Protein AF-A0A438FCF8-F1 (afdb_monomer_lite)

Sequence (75 aa):
MNSQFSRYIPSLAATFTFPQSLGILGGKPGASTYIVGVQDEKAFYLDPHEAQSLHKGANIAEGVLEDVFVPLSLL

Organism: Vitis vinifera (NCBI:txid29760)

Secondary structure (DSSP, 8-state):
---SGGGTHHHHHHHTTSTT---EEEEETTEEEEEEEEETTEEEEE-TTS-PPP--S-----------EEEGGG-

InterPro domains:
  IPR005078 Peptidase C54 [PTHR22624] (6-54)
  IPR038765 Papain-like cysteine peptidase superfamily [SSF54001] (6-68)
  IPR046792 Peptidase C54, catalytic domain [PF03416] (6-56)

Radius of gyration: 15.7 Å; chains: 1; bounding box: 33×28×45 Å

Structure (mmCIF, N/CA/C/O backbone):
data_AF-A0A438FCF8-F1
#
_entry.id   AF-A0A438FCF8-F1
#
loop_
_atom_site.group_PDB
_atom_site.id
_atom_site.type_symbol
_atom_site.label_atom_id
_atom_site.label_alt_id
_atom_site.label_comp_id
_atom_site.label_asym_id
_atom_site.label_entity_id
_atom_site.label_seq_id
_atom_site.pdbx_PDB_ins_code
_atom_site.Cartn_x
_atom_site.Cartn_y
_atom_site.Cartn_z
_atom_site.occupancy
_atom_site.B_iso_or_equiv
_atom_site.auth_seq_id
_atom_site.auth_comp_id
_atom_site.auth_asym_id
_atom_site.auth_atom_id
_atom_site.pdbx_PDB_model_num
ATOM 1 N N . MET A 1 1 ? 19.878 5.144 15.754 1.00 39.75 1 MET A N 1
ATOM 2 C CA . MET A 1 1 ? 18.942 5.838 14.837 1.00 39.75 1 MET A CA 1
ATOM 3 C C . MET A 1 1 ? 18.053 4.765 14.228 1.00 39.75 1 MET A C 1
ATOM 5 O O . MET A 1 1 ? 18.656 3.830 13.733 1.00 39.75 1 MET A O 1
ATOM 9 N N . ASN A 1 2 ? 16.716 4.823 14.391 1.00 44.69 2 ASN A N 1
ATOM 10 C CA . ASN A 1 2 ? 15.667 4.095 13.612 1.00 44.69 2 ASN A CA 1
ATOM 11 C C . ASN A 1 2 ? 14.315 3.907 14.351 1.00 44.69 2 ASN A C 1
ATOM 13 O O . ASN A 1 2 ? 13.496 3.094 13.948 1.00 44.69 2 ASN A O 1
ATOM 17 N N . SER A 1 3 ? 14.009 4.689 15.394 1.00 53.00 3 SER A N 1
ATOM 18 C CA . SER A 1 3 ? 12.706 4.600 16.089 1.00 53.00 3 SER A CA 1
ATOM 19 C C . SER A 1 3 ? 11.546 5.330 15.380 1.00 53.00 3 SER A C 1
ATOM 21 O O . SER A 1 3 ? 10.414 5.245 15.845 1.00 53.00 3 SER A O 1
ATOM 23 N N . GLN A 1 4 ? 11.793 6.077 14.296 1.00 54.00 4 GLN A N 1
ATOM 24 C CA . GLN A 1 4 ? 10.773 6.966 13.710 1.00 54.00 4 GLN A CA 1
ATOM 25 C C . GLN A 1 4 ? 9.876 6.302 12.651 1.00 54.00 4 GLN A C 1
ATOM 27 O O . GLN A 1 4 ? 8.762 6.773 12.441 1.00 54.00 4 GLN A O 1
ATOM 32 N N . PHE A 1 5 ? 10.307 5.206 12.014 1.00 58.12 5 PHE A N 1
ATOM 33 C CA . PHE A 1 5 ? 9.521 4.545 10.956 1.00 58.12 5 PHE A CA 1
ATOM 34 C C . PHE A 1 5 ? 8.247 3.874 11.489 1.00 58.12 5 PHE A C 1
ATOM 36 O O . PHE A 1 5 ? 7.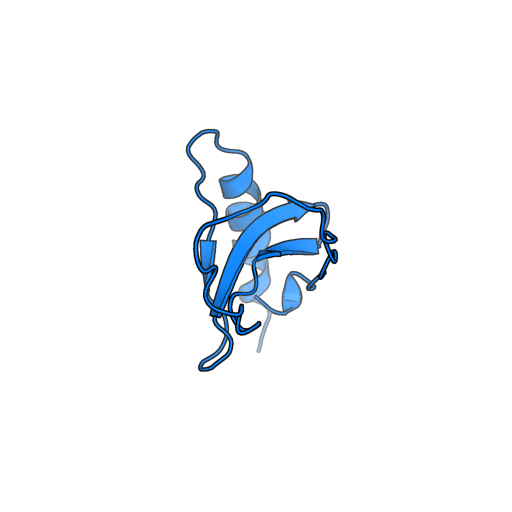205 3.919 10.845 1.00 58.12 5 PHE A O 1
ATOM 43 N N . SER A 1 6 ? 8.290 3.353 12.719 1.00 65.31 6 SER A N 1
ATOM 44 C CA . SER A 1 6 ? 7.147 2.679 13.348 1.00 65.31 6 SER A CA 1
ATOM 45 C C . SER A 1 6 ? 5.936 3.598 13.565 1.00 65.31 6 SER A C 1
ATOM 47 O O . SER A 1 6 ? 4.806 3.119 13.551 1.00 65.31 6 SER A O 1
ATOM 49 N N . ARG A 1 7 ? 6.127 4.918 13.713 1.00 84.50 7 ARG A N 1
ATOM 50 C CA . ARG A 1 7 ? 5.018 5.834 14.034 1.00 84.50 7 ARG A CA 1
ATOM 51 C C . ARG A 1 7 ? 3.962 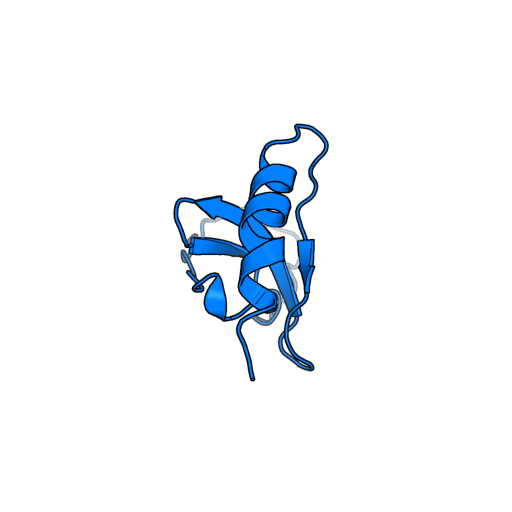5.908 12.932 1.00 84.50 7 ARG A C 1
ATOM 53 O O . ARG A 1 7 ? 2.792 6.113 13.239 1.00 84.50 7 ARG A O 1
ATOM 60 N N . TYR A 1 8 ? 4.365 5.771 11.672 1.00 84.75 8 TYR A N 1
ATOM 61 C CA . TYR A 1 8 ? 3.446 5.902 10.542 1.00 84.75 8 TYR A CA 1
ATOM 62 C C . TYR A 1 8 ? 2.739 4.595 10.197 1.00 84.75 8 TYR A C 1
ATOM 64 O O . TYR A 1 8 ? 1.674 4.646 9.592 1.00 84.75 8 TYR A O 1
ATOM 72 N N . ILE A 1 9 ? 3.279 3.450 10.623 1.00 84.81 9 ILE A N 1
ATOM 73 C CA . ILE A 1 9 ? 2.761 2.120 10.287 1.00 84.81 9 ILE A CA 1
ATOM 74 C C . ILE A 1 9 ? 1.275 1.957 10.670 1.00 84.81 9 ILE A C 1
ATOM 76 O O . ILE A 1 9 ? 0.499 1.574 9.796 1.00 84.81 9 ILE A O 1
ATOM 80 N N . PRO A 1 10 ? 0.816 2.313 11.891 1.00 88.06 10 PRO A N 1
ATOM 81 C CA . PRO A 1 10 ? -0.598 2.173 12.246 1.00 88.06 10 PRO A CA 1
ATOM 82 C C . PRO A 1 10 ? -1.511 3.081 11.416 1.00 88.06 10 PRO A C 1
ATOM 84 O O . PRO A 1 10 ? -2.577 2.660 10.974 1.00 88.06 10 PRO A O 1
ATOM 87 N N . SER A 1 11 ? -1.084 4.323 11.172 1.00 89.31 11 SER A N 1
ATOM 88 C CA . SER A 1 11 ? -1.847 5.279 10.365 1.00 89.31 11 SER A CA 1
ATOM 89 C C . SER A 1 11 ? -1.927 4.848 8.903 1.00 89.31 11 SER A C 1
ATOM 91 O O . SER A 1 11 ? -2.963 5.029 8.274 1.00 89.31 11 SER A O 1
ATOM 93 N N . LEU A 1 12 ? -0.853 4.258 8.374 1.00 88.00 12 LEU A N 1
ATOM 94 C CA . LEU A 1 12 ? -0.796 3.721 7.021 1.00 88.00 12 LEU A CA 1
ATOM 95 C C . LEU A 1 12 ? -1.684 2.485 6.880 1.00 88.00 12 LEU A C 1
ATOM 97 O O . LEU A 1 12 ? -2.433 2.384 5.921 1.00 88.00 12 LEU A O 1
ATOM 101 N N . ALA A 1 13 ? -1.662 1.576 7.856 1.00 88.31 13 ALA A N 1
ATOM 102 C CA . ALA A 1 13 ? -2.559 0.425 7.875 1.00 88.31 13 ALA A CA 1
ATOM 103 C C . ALA A 1 13 ? -4.035 0.867 7.908 1.00 88.31 13 ALA A C 1
ATOM 105 O O . ALA A 1 13 ? -4.870 0.320 7.189 1.00 88.31 13 ALA A O 1
ATOM 106 N N . ALA A 1 14 ? -4.354 1.910 8.682 1.00 90.38 14 ALA A N 1
ATOM 107 C CA . ALA A 1 14 ? -5.710 2.439 8.777 1.00 90.38 14 ALA A CA 1
ATOM 108 C C . ALA A 1 14 ? -6.246 2.993 7.444 1.00 90.38 14 ALA A C 1
ATOM 110 O O . ALA A 1 14 ? -7.450 2.892 7.204 1.00 90.38 14 ALA A O 1
ATOM 111 N N . THR A 1 15 ? -5.403 3.524 6.546 1.00 91.56 15 THR A N 1
ATOM 112 C CA . THR A 1 15 ? -5.888 4.049 5.254 1.00 91.56 15 THR A CA 1
ATOM 113 C C . THR A 1 15 ? -6.476 2.962 4.360 1.00 91.56 15 THR A C 1
ATOM 115 O O . THR A 1 15 ? -7.366 3.260 3.567 1.00 91.56 15 THR A O 1
ATOM 118 N N . PHE A 1 16 ? -6.053 1.704 4.500 1.00 89.25 16 PHE A N 1
ATOM 119 C CA . PHE A 1 16 ? -6.617 0.571 3.756 1.00 89.25 16 PHE A CA 1
ATOM 120 C C . PHE A 1 16 ? -8.028 0.186 4.217 1.00 89.25 16 PHE A C 1
ATOM 122 O O . PHE A 1 16 ? -8.734 -0.511 3.499 1.00 89.25 16 PHE A O 1
ATOM 129 N N . THR A 1 17 ? -8.472 0.662 5.385 1.00 90.00 17 THR A N 1
ATOM 130 C CA . THR A 1 17 ? -9.842 0.425 5.872 1.00 90.00 17 THR A CA 1
ATOM 131 C C . THR A 1 17 ? -10.874 1.354 5.230 1.00 90.00 17 THR A C 1
ATOM 133 O O . THR A 1 17 ? -12.077 1.124 5.350 1.00 90.00 17 THR A O 1
ATOM 136 N N . PHE A 1 18 ? -10.430 2.417 4.553 1.00 92.50 18 PHE A N 1
ATOM 137 C CA . PHE A 1 18 ? -11.335 3.369 3.924 1.00 92.50 18 PHE A CA 1
ATOM 138 C C . PHE A 1 18 ? -11.912 2.791 2.627 1.00 92.50 18 PHE A C 1
ATOM 140 O O . PHE A 1 18 ? -11.152 2.283 1.806 1.00 92.50 18 PHE A O 1
ATOM 147 N N . PRO A 1 19 ? -13.225 2.930 2.372 1.00 91.12 19 PRO A N 1
ATOM 148 C CA . PRO A 1 19 ? -13.837 2.386 1.159 1.00 91.12 19 PRO A CA 1
ATOM 149 C C . PRO A 1 19 ? -13.309 3.044 -0.124 1.00 91.12 19 PRO A C 1
ATOM 151 O O . PRO A 1 19 ? -13.304 2.424 -1.180 1.00 91.12 19 PRO A O 1
ATOM 154 N N . GLN A 1 20 ? -12.835 4.289 -0.040 1.00 94.25 20 GLN A N 1
ATOM 155 C CA . GLN A 1 20 ? -12.183 5.003 -1.140 1.00 94.25 20 GLN A CA 1
ATOM 156 C C . GLN A 1 20 ? -10.684 4.697 -1.285 1.00 94.25 20 GLN A C 1
ATOM 158 O O . GLN A 1 20 ? -10.011 5.329 -2.099 1.00 94.25 20 GLN A O 1
ATOM 163 N N . SER A 1 21 ? -10.131 3.805 -0.461 1.00 91.00 21 SER A N 1
ATOM 164 C CA . SER A 1 21 ? -8.715 3.474 -0.527 1.00 91.00 21 SER A CA 1
ATOM 165 C C . SER A 1 21 ? -8.409 2.729 -1.816 1.00 91.00 21 SER A C 1
ATOM 167 O O . SER A 1 21 ? -8.979 1.679 -2.096 1.00 91.00 21 SER A O 1
ATOM 169 N N . LEU A 1 22 ? -7.487 3.283 -2.598 1.00 88.62 22 LEU A N 1
ATOM 170 C CA . LEU A 1 22 ? -6.972 2.662 -3.815 1.00 88.62 22 LEU A CA 1
ATOM 171 C C . LEU A 1 22 ? -5.638 1.955 -3.563 1.00 88.62 22 LEU A C 1
ATOM 173 O O . LEU A 1 22 ? -4.980 1.571 -4.519 1.00 88.62 22 LEU A O 1
ATOM 177 N N . GLY A 1 23 ? -5.193 1.823 -2.315 1.00 89.12 23 GLY A N 1
ATOM 178 C CA . GLY A 1 23 ? -3.866 1.306 -1.999 1.00 89.12 23 GLY A CA 1
ATOM 179 C C . GLY A 1 23 ? -2.737 2.324 -2.193 1.00 89.12 23 GLY A C 1
ATOM 180 O O . GLY A 1 23 ? -2.965 3.526 -2.342 1.00 89.12 23 GLY A O 1
ATOM 181 N N . ILE A 1 24 ? -1.495 1.848 -2.128 1.00 90.56 24 ILE A N 1
ATOM 182 C CA . ILE A 1 24 ? -0.284 2.676 -2.074 1.00 90.56 24 ILE A CA 1
ATOM 183 C C . ILE A 1 24 ? 0.715 2.201 -3.127 1.00 90.56 24 ILE A C 1
ATOM 185 O O . ILE A 1 24 ? 1.025 1.018 -3.213 1.00 90.56 24 ILE A O 1
ATOM 189 N N . LEU A 1 25 ? 1.261 3.139 -3.899 1.00 90.50 25 LEU A N 1
ATOM 190 C CA . LEU A 1 25 ? 2.360 2.894 -4.833 1.00 90.50 25 LEU A CA 1
ATOM 191 C C . LEU A 1 25 ? 3.687 3.265 -4.165 1.00 90.50 25 LEU A C 1
ATOM 193 O O . LEU A 1 25 ? 3.822 4.363 -3.625 1.00 90.50 25 LEU A O 1
ATOM 197 N N . GLY A 1 26 ? 4.666 2.367 -4.211 1.00 88.06 26 GLY A N 1
ATOM 198 C CA . GLY A 1 26 ? 5.973 2.580 -3.595 1.00 88.06 26 GLY A CA 1
ATOM 199 C C . GLY A 1 26 ? 7.020 1.593 -4.094 1.00 88.06 26 GLY A C 1
ATOM 200 O O . GLY A 1 26 ? 6.929 1.099 -5.215 1.00 88.06 26 GLY A O 1
ATOM 201 N N . GLY A 1 27 ? 8.017 1.308 -3.259 1.00 83.94 27 GLY A N 1
ATOM 202 C C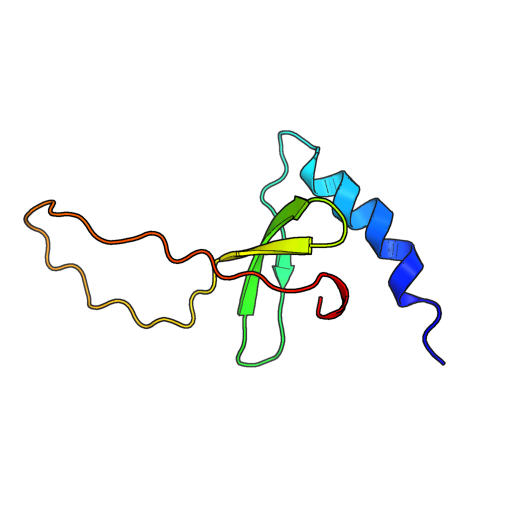A . GLY A 1 27 ? 9.083 0.353 -3.561 1.00 83.94 27 GLY A CA 1
ATOM 203 C C . GLY A 1 27 ? 10.451 1.001 -3.787 1.00 83.94 27 GLY A C 1
ATOM 204 O O . GLY A 1 27 ? 10.612 2.223 -3.753 1.00 83.94 27 GLY A O 1
ATOM 205 N N . LYS A 1 28 ? 11.473 0.161 -3.966 1.00 84.75 28 LYS A N 1
ATOM 206 C CA . LYS A 1 28 ? 12.856 0.611 -4.190 1.00 84.75 28 LYS A CA 1
ATOM 207 C C . LYS A 1 28 ? 13.060 0.957 -5.672 1.00 84.75 28 LYS A C 1
ATOM 209 O O . LYS A 1 28 ? 12.332 0.444 -6.520 1.00 84.75 28 LYS A O 1
ATOM 214 N N . PRO A 1 29 ? 14.059 1.780 -6.032 1.00 80.06 29 PRO A N 1
ATOM 215 C CA . PRO A 1 29 ? 14.415 1.975 -7.437 1.00 80.06 29 PRO A CA 1
ATOM 216 C C . PRO A 1 29 ? 14.679 0.626 -8.129 1.00 80.06 29 PRO A C 1
ATOM 218 O O . PRO A 1 29 ? 15.492 -0.157 -7.645 1.00 80.06 29 PRO A O 1
ATOM 221 N N . GLY A 1 30 ? 13.972 0.348 -9.229 1.00 77.25 30 GLY A N 1
ATOM 222 C CA . GLY A 1 30 ? 14.025 -0.941 -9.940 1.00 77.25 30 GLY A CA 1
ATOM 223 C C . GLY A 1 30 ? 13.136 -2.051 -9.361 1.00 77.25 30 GLY A C 1
ATOM 224 O O . GLY A 1 30 ? 13.145 -3.152 -9.897 1.00 77.25 30 GLY A O 1
ATOM 225 N N . ALA A 1 31 ? 12.387 -1.762 -8.293 1.00 78.81 31 ALA A N 1
ATOM 226 C CA . ALA A 1 31 ? 11.442 -2.663 -7.643 1.00 78.81 31 ALA A CA 1
ATOM 227 C C . ALA A 1 31 ? 10.190 -1.881 -7.171 1.00 78.81 31 ALA A C 1
ATOM 229 O O . ALA A 1 31 ? 10.014 -1.649 -5.974 1.00 78.81 31 ALA A O 1
ATOM 230 N N . SER A 1 32 ? 9.352 -1.420 -8.109 1.00 84.06 32 SER A N 1
ATOM 231 C CA . SER A 1 32 ? 8.065 -0.765 -7.827 1.00 84.06 32 SER A CA 1
ATOM 232 C C . SER A 1 32 ? 6.978 -1.738 -7.364 1.00 84.06 32 SER A C 1
ATOM 234 O O . SER A 1 32 ? 6.689 -2.724 -8.030 1.00 84.06 32 SER A O 1
ATOM 236 N N . THR A 1 33 ? 6.301 -1.417 -6.273 1.00 87.38 33 THR A N 1
ATOM 237 C CA . THR A 1 33 ? 5.315 -2.283 -5.632 1.00 87.38 33 THR A CA 1
ATOM 238 C C . THR A 1 33 ? 3.994 -1.543 -5.455 1.00 87.38 33 THR A C 1
ATOM 240 O O . THR A 1 33 ? 3.984 -0.391 -5.013 1.00 87.38 33 THR A O 1
ATOM 243 N N . TYR A 1 34 ? 2.877 -2.200 -5.772 1.00 88.75 34 TYR A N 1
ATOM 244 C CA . TYR A 1 34 ? 1.539 -1.663 -5.530 1.00 88.75 34 TYR A CA 1
ATOM 245 C C . TYR A 1 34 ? 0.867 -2.394 -4.372 1.00 88.75 34 TYR A C 1
ATOM 247 O O . TYR A 1 34 ? 0.433 -3.529 -4.514 1.00 88.75 34 TYR A O 1
ATOM 255 N N . ILE A 1 35 ? 0.794 -1.748 -3.215 1.00 89.50 35 ILE A N 1
ATOM 256 C CA . ILE A 1 35 ? 0.269 -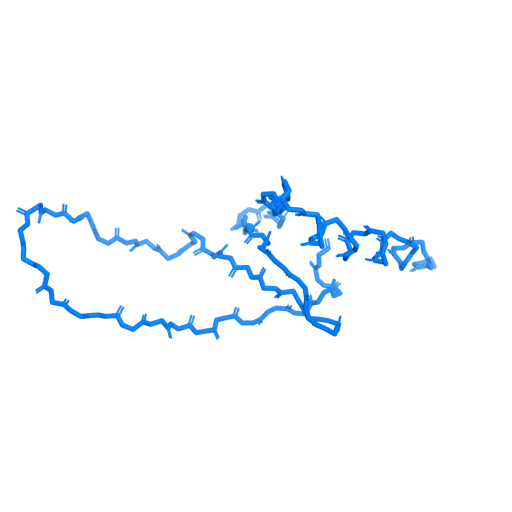2.316 -1.976 1.00 89.50 35 ILE A CA 1
ATOM 257 C C . ILE A 1 35 ? -1.241 -2.111 -1.958 1.00 89.50 35 ILE A C 1
ATOM 259 O O . ILE A 1 35 ? -1.712 -0.976 -2.017 1.00 89.50 35 ILE A O 1
ATOM 263 N N . VAL A 1 36 ? -1.997 -3.193 -1.841 1.00 90.00 36 VAL A N 1
ATOM 264 C CA . VAL A 1 36 ? -3.467 -3.178 -1.886 1.00 90.00 36 VAL A CA 1
ATOM 265 C C . VAL A 1 36 ? -4.105 -3.307 -0.506 1.00 90.00 36 VAL A C 1
ATOM 267 O O . VAL A 1 36 ? -5.275 -2.976 -0.338 1.00 90.00 36 VAL A O 1
ATOM 270 N N . GLY A 1 37 ? -3.349 -3.757 0.496 1.00 87.44 37 GLY A N 1
ATOM 271 C CA . GLY A 1 37 ? -3.877 -3.972 1.837 1.00 87.44 37 GLY A CA 1
ATOM 272 C C . GLY A 1 37 ? -2.822 -4.404 2.842 1.00 87.44 37 GLY A C 1
ATOM 273 O O . GLY A 1 37 ? -1.671 -4.672 2.495 1.00 87.44 37 GLY A O 1
ATOM 274 N N . VAL A 1 38 ? -3.242 -4.493 4.101 1.00 87.38 38 VAL A N 1
ATOM 275 C CA . VAL A 1 38 ? -2.436 -4.987 5.220 1.00 87.38 38 VAL A CA 1
ATOM 276 C C . VAL A 1 38 ? -3.296 -5.941 6.048 1.00 87.38 38 VAL A C 1
ATOM 278 O O . VAL A 1 38 ? -4.463 -5.654 6.310 1.00 87.38 38 VAL A O 1
ATOM 281 N N . GLN A 1 39 ? -2.723 -7.063 6.466 1.00 85.38 39 GLN A N 1
ATOM 282 C CA . GLN A 1 39 ? -3.285 -7.974 7.463 1.00 85.38 39 GLN A CA 1
ATOM 283 C C . GLN A 1 39 ? -2.205 -8.232 8.504 1.00 85.38 39 GLN A C 1
ATOM 285 O O . GLN A 1 39 ? -1.070 -8.500 8.140 1.00 85.38 39 GLN A O 1
ATOM 290 N N . ASP A 1 40 ? -2.519 -8.128 9.791 1.00 81.75 40 ASP A N 1
ATOM 291 C CA . ASP A 1 40 ? -1.515 -8.209 10.860 1.00 81.75 40 ASP A CA 1
ATOM 292 C C . ASP A 1 40 ? -0.306 -7.279 10.589 1.00 81.75 40 ASP A C 1
ATOM 294 O O . ASP A 1 40 ? -0.479 -6.084 10.353 1.00 81.75 40 ASP A O 1
ATOM 298 N N . GLU A 1 41 ? 0.921 -7.812 10.578 1.00 78.56 41 GLU A N 1
ATOM 299 C CA . GLU A 1 41 ? 2.156 -7.073 10.256 1.00 78.56 41 GLU A CA 1
ATOM 300 C C . GLU A 1 41 ? 2.646 -7.324 8.817 1.00 78.56 41 GLU A C 1
ATOM 302 O O . GLU A 1 41 ? 3.843 -7.297 8.507 1.00 78.56 41 GLU A O 1
ATOM 307 N N . LYS A 1 42 ? 1.710 -7.640 7.923 1.00 78.62 42 LYS A N 1
ATOM 308 C CA . LYS A 1 42 ? 1.958 -8.197 6.598 1.00 78.62 42 LYS A CA 1
ATOM 309 C C . LYS A 1 42 ? 1.240 -7.362 5.534 1.00 78.62 42 LYS A C 1
ATOM 311 O O . LYS A 1 42 ? 0.039 -7.138 5.633 1.00 78.62 42 LYS A O 1
ATOM 316 N N . ALA A 1 43 ? 1.970 -6.888 4.522 1.00 84.25 43 ALA A N 1
ATOM 317 C CA . ALA A 1 43 ? 1.402 -6.104 3.426 1.00 84.25 43 ALA A CA 1
ATOM 318 C C . ALA A 1 43 ? 1.135 -6.989 2.202 1.00 84.25 43 ALA A C 1
ATOM 320 O O . ALA A 1 43 ? 1.978 -7.800 1.816 1.00 84.25 43 ALA A O 1
ATOM 321 N N . PHE A 1 44 ? -0.023 -6.804 1.575 1.00 85.56 44 PHE A N 1
ATOM 322 C CA . PHE A 1 44 ? -0.363 -7.427 0.300 1.00 85.56 44 PHE A CA 1
ATOM 323 C C . PHE A 1 44 ? -0.049 -6.477 -0.833 1.00 85.56 44 PHE A C 1
ATOM 325 O O . PHE A 1 44 ? -0.413 -5.300 -0.772 1.00 85.56 44 PHE A O 1
ATOM 332 N N . TYR A 1 45 ? 0.587 -6.987 -1.880 1.00 87.25 45 TYR A N 1
ATOM 333 C CA . TYR A 1 45 ? 0.983 -6.167 -3.005 1.00 87.25 45 TYR A CA 1
ATOM 334 C C . TYR A 1 45 ? 0.910 -6.906 -4.335 1.00 87.25 45 TYR A C 1
ATOM 336 O O . TYR A 1 45 ? 0.976 -8.129 -4.392 1.00 87.25 45 TYR A O 1
ATOM 344 N N . LEU A 1 46 ? 0.788 -6.126 -5.403 1.00 83.75 46 LEU A N 1
ATOM 345 C CA . LEU A 1 46 ? 0.957 -6.564 -6.776 1.00 83.75 46 LEU A CA 1
ATOM 346 C C . LEU A 1 46 ? 2.342 -6.142 -7.261 1.00 83.75 46 LEU A C 1
ATOM 348 O O . LEU A 1 46 ? 2.769 -4.996 -7.064 1.00 83.75 46 LEU A O 1
ATOM 352 N N . ASP A 1 47 ? 3.029 -7.090 -7.885 1.00 83.69 47 ASP A N 1
ATOM 353 C CA . ASP A 1 47 ? 4.369 -6.934 -8.425 1.00 83.69 47 ASP A CA 1
ATOM 354 C C . ASP A 1 47 ? 4.319 -6.911 -9.966 1.00 83.69 47 ASP A C 1
ATOM 356 O O . ASP A 1 47 ? 3.977 -7.925 -10.577 1.00 83.69 47 ASP A O 1
ATOM 360 N N . PRO A 1 48 ? 4.626 -5.779 -10.623 1.00 78.12 48 PRO A N 1
ATOM 361 C CA . PRO A 1 48 ? 4.635 -5.689 -12.077 1.00 78.12 48 PRO A CA 1
ATOM 362 C C . PRO A 1 48 ? 5.948 -6.169 -12.721 1.00 78.12 48 PRO A C 1
ATOM 364 O O . PRO A 1 48 ? 6.070 -6.077 -13.941 1.00 78.12 48 PRO A O 1
ATOM 367 N N . HIS A 1 49 ? 6.952 -6.624 -11.959 1.00 77.94 49 HIS A N 1
ATOM 368 C CA . HIS A 1 49 ? 8.259 -6.997 -12.524 1.00 77.94 49 HIS A CA 1
ATOM 369 C C . HIS A 1 49 ? 8.259 -8.344 -13.252 1.00 77.94 49 HIS A C 1
ATOM 371 O O . HIS A 1 49 ? 9.256 -8.688 -13.886 1.00 77.94 49 HIS A O 1
ATOM 377 N N . GLU A 1 50 ? 7.143 -9.071 -13.230 1.00 72.94 50 GLU A N 1
ATOM 378 C CA . GLU A 1 50 ? 6.934 -10.224 -14.096 1.00 72.94 50 GLU A CA 1
ATOM 379 C C . GLU A 1 50 ? 6.489 -9.765 -15.490 1.00 72.94 50 GLU A C 1
ATOM 381 O O . GLU A 1 50 ? 5.381 -9.261 -15.702 1.00 72.94 50 GLU A O 1
ATOM 386 N N . ALA A 1 51 ? 7.380 -9.939 -16.468 1.00 72.69 51 ALA A N 1
ATOM 387 C CA . ALA A 1 51 ? 7.118 -9.584 -17.855 1.00 72.69 51 ALA A CA 1
ATOM 388 C C . ALA A 1 51 ? 6.079 -10.539 -18.462 1.00 72.69 51 ALA A C 1
ATOM 390 O O . ALA A 1 51 ? 6.398 -11.632 -18.934 1.00 72.69 51 ALA A O 1
ATOM 391 N N . GLN A 1 52 ? 4.819 -10.109 -18.483 1.00 74.88 52 GLN A N 1
ATOM 392 C CA . GLN A 1 52 ? 3.759 -10.860 -19.141 1.00 74.88 52 GLN A CA 1
ATOM 393 C C . GLN A 1 52 ? 3.942 -10.836 -20.663 1.00 74.88 52 GLN A C 1
ATOM 395 O O . GLN A 1 52 ? 4.187 -9.794 -21.277 1.00 74.88 52 GLN A O 1
ATOM 400 N N . SER A 1 53 ? 3.793 -12.005 -21.291 1.00 74.94 53 SER A N 1
ATOM 401 C CA . SER A 1 53 ? 3.738 -12.095 -22.750 1.00 74.94 53 SER A CA 1
ATOM 402 C C . SER A 1 53 ? 2.517 -11.336 -23.262 1.00 74.94 53 SER A C 1
ATOM 404 O O . SER A 1 53 ? 1.424 -11.463 -22.712 1.00 74.94 53 SER A O 1
ATOM 406 N N . LEU A 1 54 ? 2.695 -10.557 -24.332 1.00 70.38 54 LEU A N 1
ATOM 407 C CA . LEU A 1 54 ? 1.612 -9.790 -24.944 1.00 70.38 54 LEU A CA 1
ATOM 408 C C . LEU A 1 54 ? 0.441 -10.723 -25.276 1.00 70.38 54 LEU A C 1
ATOM 410 O O . LEU A 1 54 ? 0.576 -11.619 -26.114 1.00 70.38 54 LEU A O 1
ATOM 414 N N . HIS A 1 55 ? -0.708 -10.505 -24.633 1.00 61.03 55 HIS A N 1
ATOM 415 C CA . HIS A 1 55 ? -1.911 -11.276 -24.915 1.00 61.03 55 HIS A CA 1
ATOM 416 C C . HIS A 1 55 ? -2.421 -10.902 -26.316 1.00 61.03 55 HIS A C 1
ATOM 418 O O . HIS A 1 55 ? -3.136 -9.917 -26.504 1.00 61.03 55 HIS A O 1
ATOM 424 N N . LYS A 1 56 ? -2.011 -11.669 -27.335 1.00 54.12 56 LYS A N 1
ATOM 425 C CA . LYS A 1 56 ? -2.648 -11.656 -28.657 1.00 54.12 56 LYS A CA 1
ATOM 426 C C . LYS A 1 56 ? -4.070 -12.148 -28.444 1.00 54.12 56 LYS A C 1
ATOM 428 O O . LYS A 1 56 ? -4.249 -13.302 -28.076 1.00 54.12 56 LYS A O 1
ATOM 433 N N . GLY A 1 57 ? -5.053 -11.269 -28.626 1.00 61.66 57 GLY A N 1
ATOM 434 C CA . GLY A 1 57 ? -6.451 -11.590 -28.363 1.00 61.66 57 GLY A CA 1
ATOM 435 C C . GLY A 1 57 ? -6.870 -12.900 -29.026 1.00 61.66 57 GLY A C 1
ATOM 436 O O . GLY A 1 57 ? -6.962 -12.951 -30.248 1.00 61.66 57 GLY A O 1
ATOM 437 N N . ALA A 1 58 ? -7.075 -13.938 -28.211 1.00 50.44 58 ALA A N 1
ATOM 438 C CA . ALA A 1 58 ? -8.097 -14.975 -28.341 1.00 50.44 58 ALA A CA 1
ATOM 439 C C . ALA A 1 58 ? -7.823 -16.146 -27.375 1.00 50.44 58 ALA A C 1
ATOM 441 O O . ALA A 1 58 ? -6.762 -16.766 -27.410 1.00 50.44 58 ALA A O 1
ATOM 442 N N . ASN A 1 59 ? -8.891 -16.503 -26.654 1.00 42.34 59 ASN A N 1
ATOM 443 C CA . ASN A 1 59 ? -9.155 -17.724 -25.883 1.00 42.34 59 ASN A CA 1
ATOM 444 C C . ASN A 1 59 ? -8.692 -17.745 -24.417 1.00 42.34 59 ASN A C 1
ATOM 446 O O . ASN A 1 59 ? -7.532 -17.958 -24.081 1.00 42.34 59 ASN A O 1
ATOM 450 N N . ILE A 1 60 ? -9.698 -17.572 -23.558 1.00 51.88 60 ILE A N 1
ATOM 451 C CA . ILE A 1 60 ? -9.721 -17.886 -22.132 1.00 51.88 60 ILE A CA 1
ATOM 452 C C . ILE A 1 60 ? -9.321 -19.349 -21.878 1.00 51.88 60 ILE A C 1
ATOM 454 O O . ILE A 1 60 ? -10.069 -20.269 -22.197 1.00 51.88 60 ILE A O 1
ATOM 458 N N . ALA A 1 61 ? -8.159 -19.559 -21.266 1.00 47.41 61 ALA A N 1
ATOM 459 C CA . ALA A 1 61 ? -7.847 -20.771 -20.520 1.00 47.41 61 ALA A CA 1
ATOM 460 C C . ALA A 1 61 ? -6.856 -20.421 -19.398 1.00 47.41 61 ALA A C 1
ATOM 462 O O . ALA A 1 61 ? -5.769 -19.919 -19.659 1.00 47.41 61 ALA A O 1
ATOM 463 N N . GLU A 1 62 ? -7.353 -20.620 -18.179 1.00 55.66 62 GLU A N 1
ATOM 464 C CA . GLU A 1 62 ? -6.752 -20.713 -16.839 1.00 55.66 62 GLU A CA 1
ATOM 465 C C . GLU A 1 62 ? -5.247 -20.453 -16.626 1.00 55.66 62 GLU A C 1
ATOM 467 O O . GLU A 1 62 ? -4.396 -20.989 -17.331 1.00 55.66 62 GLU A O 1
ATOM 472 N N . GLY A 1 63 ? -4.910 -19.735 -15.543 1.00 45.59 63 GLY A N 1
ATOM 473 C CA . GLY A 1 63 ? -3.520 -19.632 -15.086 1.00 45.59 63 GLY A CA 1
ATOM 474 C C . GLY A 1 63 ? -3.290 -18.839 -13.795 1.00 45.59 63 GLY A C 1
ATOM 475 O O . GLY A 1 63 ? -3.028 -17.647 -13.861 1.00 45.59 63 GLY A O 1
ATOM 476 N N . VAL A 1 64 ? -3.389 -19.556 -12.667 1.00 41.22 64 VAL A N 1
ATOM 477 C CA . VAL A 1 64 ? -2.645 -19.471 -11.384 1.00 41.22 64 VAL A CA 1
ATOM 478 C C . VAL A 1 64 ? -2.382 -18.086 -10.754 1.00 41.22 64 VAL A C 1
ATOM 480 O O . VAL A 1 64 ? -1.533 -17.320 -11.199 1.00 41.22 64 VAL A O 1
ATOM 483 N N . LEU A 1 65 ? -3.056 -17.828 -9.625 1.00 41.78 65 LEU A N 1
ATOM 484 C CA . LEU A 1 65 ? -2.697 -16.796 -8.646 1.00 41.78 65 LEU A CA 1
ATOM 485 C C . LEU A 1 65 ? -1.538 -17.320 -7.782 1.00 41.78 65 LEU A C 1
ATOM 487 O O . LEU A 1 65 ? -1.746 -18.176 -6.927 1.00 41.78 65 LEU A O 1
ATOM 491 N N . GLU A 1 66 ? -0.322 -16.836 -8.026 1.00 46.06 66 GLU A N 1
ATOM 492 C CA . GLU A 1 66 ? 0.819 -17.048 -7.129 1.00 46.06 66 GLU A CA 1
ATOM 493 C C . GLU A 1 66 ? 0.781 -15.958 -6.041 1.00 46.06 66 GLU A C 1
ATOM 495 O O . GLU A 1 66 ? 1.002 -14.777 -6.316 1.00 46.06 66 GLU A O 1
ATOM 500 N N . ASP A 1 67 ? 0.457 -16.344 -4.805 1.00 43.72 67 ASP A N 1
ATOM 501 C CA . ASP A 1 67 ? 0.424 -15.449 -3.642 1.00 43.72 67 ASP A CA 1
ATOM 502 C C . ASP A 1 67 ? 1.853 -15.060 -3.215 1.00 43.72 67 ASP A C 1
ATOM 504 O O . ASP A 1 67 ? 2.522 -15.786 -2.473 1.00 43.72 67 ASP A O 1
ATOM 508 N N . VAL A 1 68 ? 2.339 -13.895 -3.658 1.00 55.56 68 VAL A N 1
ATOM 509 C CA . VAL A 1 68 ? 3.648 -13.359 -3.244 1.00 55.56 68 VAL A CA 1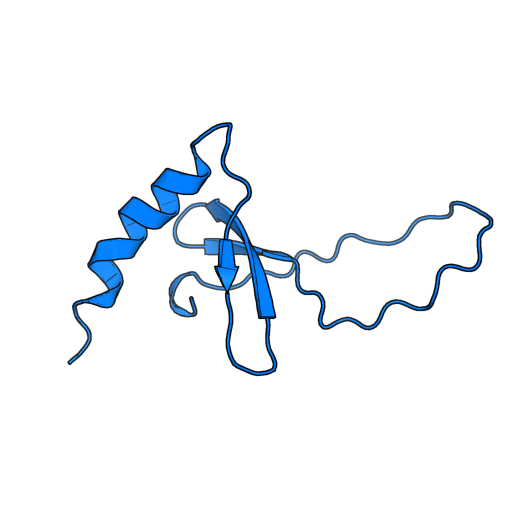
ATOM 510 C C . VAL A 1 68 ? 3.479 -12.410 -2.048 1.00 55.56 68 VAL A C 1
ATOM 512 O O . VAL A 1 68 ? 2.825 -11.373 -2.128 1.00 55.56 68 VAL A O 1
ATOM 515 N N . PHE A 1 69 ? 4.066 -12.777 -0.905 1.00 51.22 69 PHE A N 1
ATOM 516 C CA . PHE A 1 69 ? 3.925 -12.087 0.382 1.00 51.22 69 PHE A CA 1
ATOM 517 C C . PHE A 1 69 ? 5.195 -11.289 0.769 1.00 51.22 69 PHE A C 1
ATOM 519 O O . PHE A 1 69 ? 6.287 -11.858 0.752 1.00 51.22 69 PHE A O 1
ATOM 526 N N . VAL A 1 70 ? 5.079 -10.012 1.192 1.00 55.78 70 VAL A N 1
ATOM 527 C CA . VAL A 1 70 ? 6.218 -9.180 1.663 1.00 55.78 70 VAL A CA 1
ATOM 528 C C . VAL A 1 70 ? 5.957 -8.588 3.053 1.00 55.78 70 VAL A C 1
ATOM 530 O O . VAL A 1 70 ? 4.877 -8.056 3.326 1.00 55.78 70 VAL A O 1
ATOM 533 N N . PRO A 1 71 ? 6.946 -8.654 3.966 1.00 56.09 71 PRO A N 1
ATOM 534 C CA . PRO A 1 71 ? 6.828 -8.086 5.304 1.00 56.09 71 PRO A CA 1
ATOM 535 C C . PRO A 1 71 ? 6.737 -6.553 5.286 1.00 56.09 71 PRO A C 1
ATOM 537 O O . PRO A 1 71 ? 7.494 -5.876 4.591 1.00 56.09 71 PRO A O 1
ATOM 540 N N . LEU A 1 72 ? 5.859 -6.007 6.134 1.00 54.81 72 LEU A N 1
ATOM 541 C CA . LEU A 1 72 ? 5.579 -4.569 6.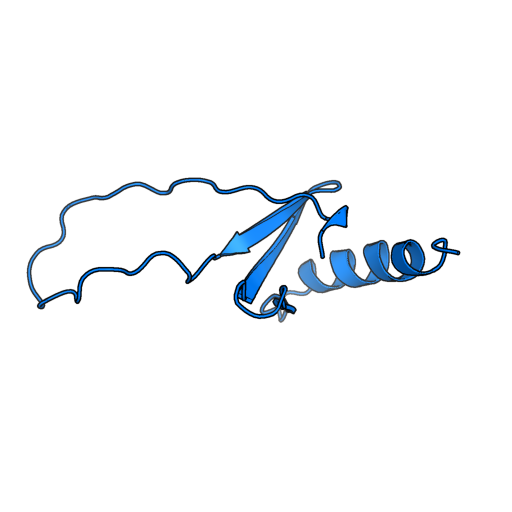261 1.00 54.81 72 LEU A CA 1
ATOM 542 C C . LEU A 1 72 ? 6.804 -3.744 6.702 1.00 54.81 72 LEU A C 1
ATOM 544 O O . LEU A 1 72 ? 6.844 -2.538 6.502 1.00 54.81 72 LEU A O 1
ATOM 548 N N . SER A 1 73 ? 7.831 -4.390 7.258 1.00 60.94 73 SER A N 1
ATOM 549 C CA . SER A 1 73 ? 9.108 -3.764 7.620 1.00 60.94 73 SER A CA 1
ATOM 550 C C . SER A 1 73 ? 9.989 -3.382 6.424 1.00 60.94 73 SER A C 1
ATOM 552 O O . SER A 1 73 ? 10.998 -2.701 6.613 1.00 60.94 73 SER A O 1
ATOM 554 N N . LEU A 1 74 ? 9.653 -3.848 5.216 1.00 59.00 74 LEU A N 1
ATOM 555 C CA . LEU A 1 74 ? 10.402 -3.573 3.988 1.00 59.00 74 LEU A CA 1
ATOM 556 C C . LEU A 1 74 ? 9.833 -2.410 3.154 1.00 59.00 74 LEU A C 1
ATOM 558 O O . LEU A 1 74 ? 10.432 -2.084 2.121 1.00 59.00 74 LEU A O 1
ATOM 562 N N . LEU A 1 75 ? 8.705 -1.843 3.600 1.00 56.12 75 LEU A N 1
ATOM 563 C CA . LEU A 1 75 ? 8.008 -0.681 3.041 1.00 56.12 75 LEU A CA 1
ATOM 564 C C . LEU A 1 75 ? 8.508 0.627 3.660 1.00 56.12 75 LEU A C 1
ATOM 566 O O . LEU A 1 75 ? 8.708 1.581 2.877 1.00 56.12 75 LEU A O 1
#

Foldseek 3Di:
DPPPVVVCLVVLQVLLVDPPRPADWDDDVVWIWGWNHDDDQWTFTDGPPPDDDPPPDDDDDDDDDDRDTDGNVRD

pLDDT: mean 73.09, std 16.91, range [39.75, 94.25]